Protein AF-A0A972AST6-F1 (afdb_monomer_lite)

Radius of gyration: 29.62 Å; chains: 1; bounding box: 74×37×65 Å

Sequence (84 aa):
MEINPEKFSSGFTILELLIVISIISIISAFSFPHLLNWQTSLLGRLTAQRIASDLRLAKIEALRTGATTKITFDPAQDLFIYRG

Secondary structure (DSSP, 8-state):
---------PPPPHHHHHHHHHHHHHHHHHHHHHHHHHHHHHHHHHHHHHHHHHHHHHHHHHHHHSS--B----TTTT----B-

Structure (mmCIF, N/CA/C/O backbone):
data_AF-A0A972AST6-F1
#
_entry.id   AF-A0A972AST6-F1
#
loop_
_atom_site.group_PDB
_atom_site.id
_atom_site.type_symbol
_atom_site.label_atom_id
_atom_site.label_alt_id
_atom_site.label_comp_id
_atom_site.label_asym_id
_atom_site.label_entity_id
_atom_site.label_seq_id
_atom_site.pdbx_PDB_ins_code
_atom_site.Cartn_x
_atom_site.Cartn_y
_atom_site.Cartn_z
_atom_site.occupancy
_atom_site.B_iso_or_equiv
_atom_site.auth_seq_id
_atom_site.auth_comp_id
_atom_site.auth_asym_id
_atom_site.auth_atom_id
_atom_site.pdbx_PDB_model_num
ATOM 1 N N . MET A 1 1 ? 51.370 28.753 -25.843 1.00 56.72 1 MET A N 1
ATOM 2 C CA . MET A 1 1 ? 50.364 28.140 -26.730 1.00 56.72 1 MET A CA 1
ATOM 3 C C . MET A 1 1 ? 49.577 27.169 -25.875 1.00 56.72 1 MET A C 1
ATOM 5 O O . MET A 1 1 ? 50.087 26.106 -25.555 1.00 56.72 1 MET A O 1
ATOM 9 N N . GLU A 1 2 ? 48.435 27.611 -25.360 1.00 60.88 2 GLU A N 1
ATOM 10 C CA . GLU A 1 2 ? 47.602 26.827 -24.446 1.00 60.88 2 GLU A CA 1
ATOM 11 C C . GLU A 1 2 ? 46.639 25.989 -25.293 1.00 60.88 2 GLU A C 1
ATOM 13 O O . GLU A 1 2 ? 45.874 26.533 -26.089 1.00 60.88 2 GLU A O 1
ATOM 18 N N . ILE A 1 3 ? 46.758 24.665 -25.213 1.00 71.06 3 ILE A N 1
ATOM 19 C CA . ILE A 1 3 ? 45.937 23.737 -25.994 1.00 71.06 3 ILE A CA 1
ATOM 20 C C . ILE A 1 3 ? 44.676 23.476 -25.173 1.00 71.06 3 ILE A C 1
ATOM 22 O O . ILE A 1 3 ? 44.718 22.715 -24.210 1.00 71.06 3 ILE A O 1
ATOM 26 N N . ASN A 1 4 ? 43.571 24.135 -25.519 1.00 69.88 4 ASN A N 1
ATOM 27 C CA . ASN A 1 4 ? 42.273 23.841 -24.919 1.00 69.88 4 ASN A CA 1
ATOM 28 C C . ASN A 1 4 ? 41.717 22.550 -25.540 1.00 69.88 4 ASN A C 1
ATOM 30 O O . ASN A 1 4 ? 41.486 22.525 -26.750 1.00 69.88 4 ASN A O 1
ATOM 34 N N . PRO A 1 5 ? 41.505 21.472 -24.765 1.00 67.88 5 PRO A N 1
ATOM 35 C CA . PRO A 1 5 ? 40.859 20.282 -25.289 1.00 67.88 5 PRO A CA 1
ATOM 36 C C . PRO A 1 5 ? 39.373 20.580 -25.522 1.00 67.88 5 PRO A C 1
ATOM 38 O O . PRO A 1 5 ? 38.619 20.835 -24.582 1.00 67.88 5 PRO A O 1
ATOM 41 N N . GLU A 1 6 ? 38.956 20.541 -26.785 1.00 68.44 6 GLU A N 1
ATOM 42 C CA . GLU A 1 6 ? 37.549 20.537 -27.195 1.00 68.44 6 GLU A CA 1
ATOM 43 C C . GLU A 1 6 ? 36.818 19.397 -26.460 1.00 68.44 6 GLU A C 1
ATOM 45 O O . GLU A 1 6 ? 37.101 18.211 -26.661 1.00 68.44 6 GLU A O 1
ATOM 50 N N . LYS A 1 7 ? 35.891 19.742 -25.560 1.00 68.44 7 LYS A N 1
ATOM 51 C CA . LYS A 1 7 ? 35.027 18.757 -24.899 1.00 68.44 7 LYS A CA 1
ATOM 52 C C . LYS A 1 7 ? 34.011 18.237 -25.916 1.00 68.44 7 LYS A C 1
ATOM 54 O O . LYS A 1 7 ? 33.033 18.916 -26.216 1.00 68.44 7 LYS A O 1
ATOM 59 N N . PHE A 1 8 ? 34.199 17.009 -26.391 1.00 64.25 8 PHE A N 1
ATOM 60 C CA . PHE A 1 8 ? 33.173 16.292 -27.147 1.00 64.25 8 PHE A CA 1
ATOM 61 C C . PHE A 1 8 ? 32.024 15.882 -26.221 1.00 64.25 8 PHE A C 1
ATOM 63 O O . PHE A 1 8 ? 32.060 14.839 -25.570 1.00 64.25 8 PHE A O 1
ATOM 70 N N . SER A 1 9 ? 30.981 16.702 -26.174 1.00 67.94 9 SER A N 1
ATOM 71 C CA . SER A 1 9 ? 29.691 16.304 -25.614 1.00 67.94 9 SER A CA 1
ATOM 72 C C . SER A 1 9 ? 28.973 15.419 -26.636 1.00 67.94 9 SER A C 1
ATOM 74 O O . SER A 1 9 ? 28.316 15.930 -27.541 1.00 67.94 9 SER A O 1
ATOM 76 N N . SER A 1 10 ? 29.119 14.094 -26.534 1.00 72.00 10 SER A N 1
ATOM 77 C CA . SER A 1 10 ? 28.275 13.169 -27.306 1.00 72.00 10 SER A CA 1
ATOM 78 C C . SER A 1 10 ? 26.833 13.266 -26.810 1.00 72.00 10 SER A C 1
ATOM 80 O O . SER A 1 10 ? 26.556 13.016 -25.638 1.00 72.00 10 SER A O 1
ATOM 82 N N . GLY A 1 11 ? 25.930 13.679 -27.701 1.00 72.38 11 GLY A N 1
ATOM 83 C CA . GLY A 1 11 ? 24.489 13.662 -27.467 1.00 72.38 11 GLY A CA 1
ATOM 84 C C . GLY A 1 11 ? 23.900 12.259 -27.616 1.00 72.38 11 GLY A C 1
ATOM 85 O O . GLY A 1 11 ? 24.507 11.376 -28.214 1.00 72.38 11 GLY A O 1
ATOM 86 N N . PHE A 1 12 ? 22.699 12.075 -27.073 1.00 79.44 12 PHE A N 1
ATOM 87 C CA . PHE A 1 12 ? 21.946 10.824 -27.127 1.00 79.44 12 PHE A CA 1
ATOM 88 C C . PHE A 1 12 ? 21.317 10.611 -28.512 1.00 79.44 12 PHE A C 1
ATOM 90 O O . PHE A 1 12 ? 20.715 11.524 -29.081 1.00 79.44 12 PHE A O 1
ATOM 97 N N . THR A 1 13 ? 2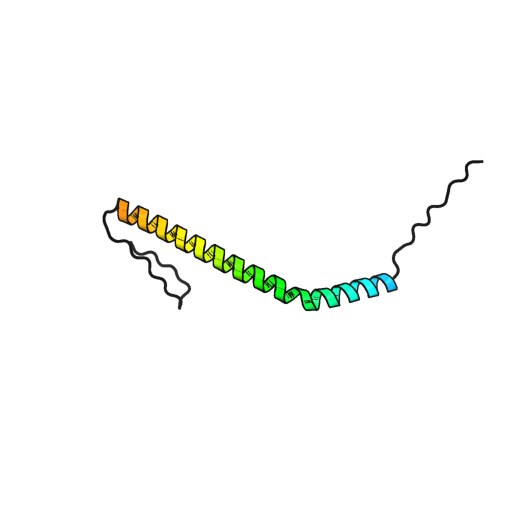1.446 9.408 -29.059 1.00 91.25 13 THR A N 1
ATOM 98 C CA . THR A 1 13 ? 20.918 9.024 -30.372 1.00 91.25 13 THR A CA 1
ATOM 99 C C . THR A 1 13 ? 19.463 8.550 -30.288 1.00 91.25 13 THR A C 1
ATOM 101 O O . THR A 1 13 ? 18.986 8.068 -29.260 1.00 91.25 13 THR A O 1
ATOM 104 N N . ILE A 1 14 ? 18.744 8.616 -31.414 1.00 93.00 14 ILE A N 1
ATOM 105 C CA . ILE A 1 14 ? 17.386 8.051 -31.528 1.00 93.00 14 ILE A CA 1
ATOM 106 C C . ILE A 1 14 ? 17.405 6.537 -31.271 1.00 93.00 14 ILE A C 1
ATOM 108 O O . ILE A 1 14 ? 16.489 6.004 -30.651 1.00 93.00 14 ILE A O 1
ATOM 112 N N . LEU A 1 15 ? 18.457 5.843 -31.716 1.00 93.75 15 LEU A N 1
ATOM 113 C CA . LEU A 1 15 ? 18.604 4.406 -31.503 1.00 93.75 15 LEU A CA 1
ATOM 114 C C . LEU A 1 15 ? 18.726 4.072 -30.012 1.00 93.75 15 LEU A C 1
ATOM 116 O O . LEU A 1 15 ? 18.054 3.160 -29.536 1.00 93.75 15 LEU A O 1
ATOM 120 N N . GLU A 1 16 ? 19.533 4.827 -29.266 1.00 93.31 16 GLU A N 1
ATOM 121 C CA . GLU A 1 16 ? 19.649 4.641 -27.819 1.00 93.31 16 GLU A CA 1
ATOM 122 C C . GLU A 1 16 ? 18.309 4.897 -27.118 1.00 93.31 16 GLU A C 1
ATOM 124 O O . GLU A 1 16 ? 17.944 4.134 -26.224 1.00 93.31 16 GLU A O 1
ATOM 129 N N . LEU A 1 17 ? 17.517 5.881 -27.566 1.00 94.31 17 LEU A N 1
ATOM 130 C CA . LEU A 1 17 ? 16.171 6.106 -27.024 1.00 94.31 17 LEU A CA 1
ATOM 131 C C . LEU A 1 17 ? 15.265 4.894 -27.236 1.00 94.31 17 LEU A C 1
ATOM 133 O O . LEU A 1 17 ? 14.597 4.457 -26.300 1.00 94.31 17 LEU A O 1
ATOM 137 N N . LEU A 1 18 ? 15.264 4.340 -28.451 1.00 96.50 18 LEU A N 1
ATOM 138 C CA . LEU A 1 18 ? 14.460 3.169 -28.801 1.00 96.50 18 LEU A CA 1
ATOM 139 C C . LEU A 1 18 ? 14.849 1.941 -27.972 1.00 96.50 18 LEU A C 1
ATOM 141 O O . LEU A 1 18 ? 13.977 1.194 -27.522 1.00 96.50 18 LEU A O 1
ATOM 145 N N . ILE A 1 19 ? 16.143 1.750 -27.720 1.00 95.81 19 ILE A N 1
ATOM 146 C CA . ILE A 1 19 ? 16.638 0.662 -26.872 1.00 95.81 19 ILE A CA 1
ATOM 147 C C . ILE A 1 19 ? 16.183 0.870 -25.422 1.00 95.81 19 ILE A C 1
ATOM 149 O O . ILE A 1 19 ? 15.647 -0.056 -24.815 1.00 95.81 19 ILE A O 1
ATOM 153 N N . VAL A 1 20 ? 16.318 2.083 -24.878 1.00 95.94 20 VAL A N 1
ATOM 154 C CA . VAL A 1 20 ? 15.918 2.393 -23.496 1.00 95.94 20 VAL A CA 1
ATOM 155 C C . VAL A 1 20 ? 14.422 2.157 -23.278 1.00 95.94 20 VAL A C 1
ATOM 157 O O . VAL A 1 20 ? 14.054 1.466 -22.328 1.00 95.94 20 VAL A O 1
ATOM 160 N N . ILE A 1 21 ? 13.549 2.654 -24.161 1.00 96.12 21 ILE A N 1
ATOM 161 C CA . ILE A 1 21 ? 12.098 2.432 -24.017 1.00 96.12 21 ILE A CA 1
ATOM 162 C C . ILE A 1 21 ? 11.719 0.954 -24.183 1.00 96.12 21 ILE A C 1
ATOM 164 O O . ILE A 1 21 ? 10.803 0.484 -23.509 1.00 96.12 21 ILE A O 1
ATOM 168 N N . SER A 1 22 ? 12.446 0.202 -25.019 1.00 96.69 22 SER A N 1
ATOM 169 C CA . SER A 1 22 ? 12.235 -1.242 -25.189 1.00 96.69 22 SER A CA 1
ATOM 170 C C . SER A 1 22 ? 12.585 -2.003 -23.910 1.00 96.69 22 SER A C 1
ATOM 172 O O . SER A 1 22 ? 11.809 -2.843 -23.456 1.00 96.69 22 SER A O 1
ATOM 174 N N . ILE A 1 23 ? 13.712 -1.664 -23.277 1.00 96.50 23 ILE A N 1
ATOM 175 C CA . ILE A 1 23 ? 14.123 -2.248 -21.994 1.00 96.50 23 ILE A CA 1
ATOM 176 C C . ILE A 1 23 ? 13.100 -1.913 -20.901 1.00 96.50 23 ILE A C 1
ATOM 178 O O . ILE A 1 23 ? 12.663 -2.810 -20.180 1.00 96.50 23 ILE A O 1
ATOM 182 N N . ILE A 1 24 ? 12.669 -0.648 -20.805 1.00 95.50 24 ILE A N 1
ATOM 183 C CA . ILE A 1 24 ? 11.648 -0.223 -19.834 1.00 95.50 24 ILE A CA 1
ATOM 184 C C . ILE A 1 24 ? 10.347 -1.003 -20.050 1.00 95.50 24 ILE A C 1
ATOM 186 O O . ILE A 1 24 ? 9.792 -1.511 -19.082 1.00 95.50 24 ILE A O 1
ATOM 190 N N . SER 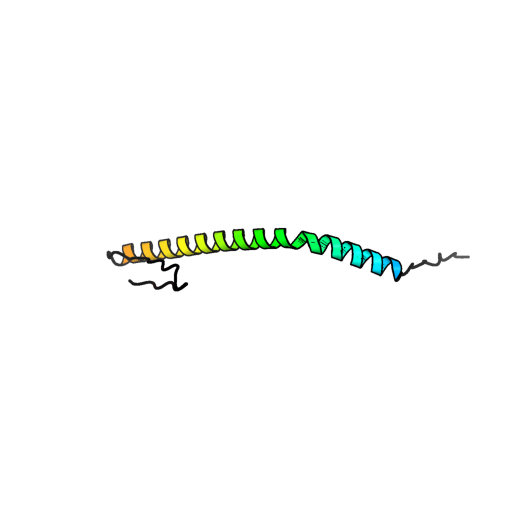A 1 25 ? 9.892 -1.167 -21.296 1.00 95.00 25 SER A N 1
ATOM 191 C CA . SER A 1 25 ? 8.668 -1.911 -21.620 1.00 95.00 25 SER A CA 1
ATOM 192 C C . SER A 1 25 ? 8.712 -3.361 -21.127 1.00 95.00 25 SER A C 1
ATOM 194 O O . SER A 1 25 ? 7.762 -3.820 -20.488 1.00 95.00 25 SER A O 1
ATOM 196 N N . ILE A 1 26 ? 9.832 -4.056 -21.350 1.00 94.31 26 ILE A N 1
ATOM 197 C CA . ILE A 1 26 ? 10.025 -5.436 -20.888 1.00 94.31 26 ILE A CA 1
ATOM 198 C C . ILE A 1 26 ? 9.989 -5.490 -19.356 1.00 94.31 26 ILE A C 1
ATOM 200 O O . ILE A 1 26 ? 9.263 -6.301 -18.789 1.00 94.31 26 ILE A O 1
ATOM 204 N N . ILE A 1 27 ? 10.718 -4.603 -18.671 1.00 93.00 27 ILE A N 1
ATOM 205 C CA . ILE A 1 27 ? 10.747 -4.560 -17.200 1.00 93.00 27 ILE A CA 1
ATOM 206 C C . ILE A 1 27 ? 9.352 -4.250 -16.636 1.00 93.00 27 ILE A C 1
ATOM 208 O O . ILE A 1 27 ? 8.895 -4.906 -15.696 1.00 93.00 27 ILE A O 1
ATOM 212 N N . SER A 1 28 ? 8.648 -3.276 -17.215 1.00 89.31 28 SER A N 1
ATOM 213 C CA . SER A 1 28 ? 7.300 -2.891 -16.796 1.00 89.31 28 SER A CA 1
ATOM 214 C C . SER A 1 28 ? 6.297 -4.036 -16.932 1.00 89.31 28 SER A C 1
ATOM 216 O O . SER A 1 28 ? 5.479 -4.211 -16.028 1.00 89.31 28 SER A O 1
ATOM 218 N N . ALA A 1 29 ? 6.391 -4.855 -17.986 1.00 87.00 29 ALA A N 1
ATOM 219 C CA . ALA A 1 29 ? 5.497 -5.998 -18.194 1.00 87.00 29 ALA A CA 1
ATOM 220 C C . ALA A 1 29 ? 5.525 -7.004 -17.026 1.00 87.00 29 ALA A C 1
ATOM 222 O O . ALA A 1 29 ? 4.493 -7.574 -16.678 1.00 87.00 29 ALA A O 1
ATOM 223 N N . PHE A 1 30 ? 6.678 -7.177 -16.371 1.00 85.75 30 PHE A N 1
ATOM 224 C CA . PHE A 1 30 ? 6.844 -8.114 -15.252 1.00 85.75 30 PHE A CA 1
ATOM 225 C C . PHE A 1 30 ? 6.783 -7.460 -13.861 1.00 85.75 30 PHE A C 1
ATOM 227 O O . PHE A 1 30 ? 6.774 -8.165 -12.854 1.00 85.75 30 PHE A O 1
ATOM 234 N N . SER A 1 31 ? 6.717 -6.128 -13.772 1.00 82.88 31 SER A N 1
ATOM 235 C CA . SER A 1 31 ? 6.763 -5.396 -12.491 1.00 82.88 31 SER A CA 1
ATOM 236 C C . SER A 1 31 ? 5.409 -5.311 -11.767 1.00 82.88 31 SER A C 1
ATOM 238 O O . SER A 1 31 ? 5.358 -5.104 -10.554 1.00 82.88 31 SER A O 1
ATOM 240 N N . PHE A 1 32 ? 4.301 -5.497 -12.489 1.00 72.69 32 PHE A N 1
ATOM 241 C CA . PHE A 1 32 ? 2.940 -5.383 -11.953 1.00 72.69 32 PHE A CA 1
ATOM 242 C C . PHE A 1 32 ? 2.593 -6.317 -10.766 1.00 72.69 32 PHE A C 1
ATOM 244 O O . PHE A 1 32 ? 2.039 -5.821 -9.780 1.00 72.69 32 PHE A O 1
ATOM 251 N N . PRO A 1 33 ? 2.925 -7.629 -10.764 1.00 72.88 33 PRO A N 1
ATOM 252 C CA . PRO A 1 33 ? 2.540 -8.526 -9.665 1.00 72.88 33 PRO A CA 1
ATOM 253 C C . PRO A 1 33 ? 3.168 -8.152 -8.314 1.00 72.88 33 PRO A C 1
ATOM 255 O O . PRO A 1 33 ? 2.569 -8.391 -7.265 1.00 72.88 33 PRO A O 1
ATOM 258 N N . HIS A 1 34 ? 4.353 -7.532 -8.310 1.00 68.19 34 HIS A N 1
ATOM 259 C CA . HIS A 1 34 ? 5.035 -7.153 -7.072 1.00 68.19 34 HIS A CA 1
ATOM 260 C C . HIS A 1 34 ? 4.314 -6.013 -6.332 1.00 68.19 34 HIS A C 1
ATOM 262 O O . HIS A 1 34 ? 4.225 -6.019 -5.104 1.00 68.19 34 HIS A O 1
ATOM 268 N N . LEU A 1 35 ? 3.733 -5.067 -7.077 1.00 68.19 35 LEU A N 1
ATOM 269 C CA . LEU A 1 35 ? 3.001 -3.931 -6.511 1.00 68.19 35 LEU A CA 1
ATOM 270 C C . LEU A 1 35 ? 1.678 -4.362 -5.855 1.00 68.19 35 LEU A C 1
ATOM 272 O O . LEU A 1 35 ? 1.328 -3.861 -4.785 1.00 68.19 35 LEU A O 1
ATOM 276 N N . LEU A 1 36 ? 0.976 -5.334 -6.445 1.00 71.06 36 LEU A N 1
ATOM 277 C CA . LEU A 1 36 ? -0.295 -5.858 -5.924 1.00 71.06 36 LEU A CA 1
ATOM 278 C C . LEU A 1 36 ? -0.135 -6.586 -4.578 1.00 71.06 36 LEU A C 1
ATOM 280 O O . LEU A 1 36 ? -0.951 -6.422 -3.664 1.00 71.06 36 LEU A O 1
ATOM 284 N N . ASN A 1 37 ? 0.945 -7.354 -4.421 1.00 69.44 37 ASN A N 1
ATOM 285 C CA . ASN A 1 37 ? 1.224 -8.082 -3.179 1.00 69.44 37 ASN A CA 1
ATOM 286 C C . ASN A 1 37 ? 1.535 -7.130 -2.009 1.00 69.44 37 ASN A C 1
ATOM 288 O O . ASN A 1 37 ? 1.126 -7.370 -0.866 1.00 69.44 37 ASN A O 1
ATOM 292 N N . TRP A 1 38 ? 2.219 -6.016 -2.283 1.00 66.44 38 TRP A N 1
ATOM 293 C CA . TRP A 1 38 ? 2.515 -5.012 -1.263 1.00 66.44 38 TRP A CA 1
ATOM 294 C C . TRP A 1 38 ? 1.256 -4.271 -0.794 1.00 66.44 38 TRP A C 1
ATOM 296 O O . TRP A 1 38 ? 1.054 -4.106 0.409 1.00 66.44 38 TRP A O 1
ATOM 306 N N . GLN A 1 39 ? 0.357 -3.908 -1.713 1.00 71.56 39 GLN A N 1
ATOM 307 C CA . GLN A 1 39 ? -0.910 -3.260 -1.357 1.00 71.56 39 GLN A CA 1
ATOM 308 C C . GLN A 1 39 ? -1.791 -4.154 -0.477 1.00 71.56 39 GLN A C 1
ATOM 310 O O . GLN A 1 39 ? -2.311 -3.700 0.542 1.00 71.56 39 GLN A O 1
ATOM 315 N N . THR A 1 40 ? -1.910 -5.437 -0.823 1.00 75.44 40 THR A N 1
ATOM 316 C CA . THR A 1 40 ? -2.760 -6.384 -0.082 1.00 75.44 40 THR A CA 1
ATOM 317 C C . THR A 1 40 ? -2.254 -6.601 1.347 1.00 75.44 40 THR A C 1
ATOM 319 O O . THR A 1 40 ? -3.029 -6.566 2.305 1.00 75.44 40 THR A O 1
ATOM 322 N N . SER A 1 41 ? -0.939 -6.766 1.517 1.00 77.31 41 SER A N 1
ATOM 323 C CA . SER A 1 41 ? -0.333 -6.927 2.846 1.00 77.31 41 SER A CA 1
ATOM 324 C C . SER A 1 41 ? -0.427 -5.658 3.703 1.00 77.31 41 SER A C 1
ATOM 326 O O . SER A 1 41 ? -0.659 -5.747 4.913 1.00 77.31 41 SER A O 1
ATOM 328 N N . LEU A 1 42 ? -0.310 -4.474 3.093 1.00 81.00 42 LEU A N 1
ATOM 329 C CA . LEU A 1 42 ? -0.494 -3.195 3.777 1.00 81.00 42 LEU A CA 1
ATOM 330 C C . LEU A 1 42 ? -1.938 -3.017 4.256 1.00 81.00 42 LEU A C 1
ATOM 332 O O . LEU A 1 42 ? -2.152 -2.716 5.431 1.00 81.00 42 LEU A O 1
ATOM 336 N N . LEU A 1 43 ? -2.915 -3.241 3.374 1.00 85.12 43 LEU A N 1
ATOM 337 C CA . LEU A 1 43 ? -4.338 -3.134 3.698 1.00 85.12 43 LEU A CA 1
ATOM 338 C C . LEU A 1 43 ? -4.723 -4.088 4.831 1.00 85.12 43 LEU A C 1
ATOM 340 O O . LEU A 1 43 ? -5.345 -3.660 5.799 1.00 85.12 43 LEU A O 1
ATOM 344 N N . GLY A 1 44 ? -4.275 -5.346 4.778 1.00 84.44 44 GLY A N 1
ATOM 345 C CA . GLY A 1 44 ? -4.516 -6.310 5.854 1.00 84.44 44 GLY A CA 1
ATOM 346 C C . GLY A 1 44 ? -3.972 -5.838 7.206 1.00 84.44 44 GLY A C 1
ATOM 347 O O . GLY A 1 44 ? -4.676 -5.896 8.217 1.00 84.44 44 GLY A O 1
ATOM 348 N N . ARG A 1 45 ? -2.743 -5.301 7.233 1.00 86.50 45 ARG A N 1
ATOM 349 C CA . ARG A 1 45 ? -2.132 -4.783 8.468 1.00 86.50 45 ARG A CA 1
ATOM 350 C C . ARG A 1 45 ? -2.875 -3.564 9.015 1.00 86.50 45 ARG A C 1
ATOM 352 O O . ARG A 1 45 ? -3.089 -3.487 10.223 1.00 86.50 45 ARG A O 1
ATOM 359 N N . LEU A 1 46 ? -3.268 -2.632 8.150 1.00 87.69 46 LEU A N 1
ATOM 360 C CA . LEU A 1 46 ? -4.012 -1.432 8.543 1.00 87.69 46 LEU A CA 1
ATOM 361 C C . LEU A 1 46 ? -5.394 -1.784 9.098 1.00 87.69 46 LEU A C 1
ATOM 363 O O . LEU A 1 46 ? -5.774 -1.281 10.154 1.00 87.69 46 LEU A O 1
ATOM 367 N N . THR A 1 47 ? -6.113 -2.69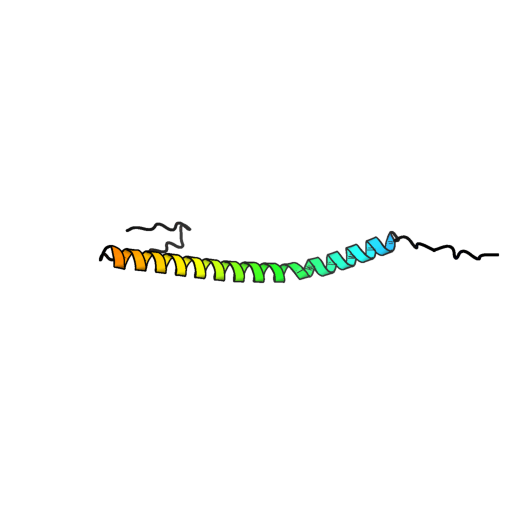9 8.447 1.00 87.38 47 THR A N 1
ATOM 368 C CA . THR A 1 47 ? -7.416 -3.177 8.922 1.00 87.38 47 THR A CA 1
ATOM 369 C C . THR A 1 47 ? -7.291 -3.866 10.278 1.00 87.38 47 THR A C 1
ATOM 371 O O . THR A 1 47 ? -8.043 -3.547 11.197 1.00 87.38 47 THR A O 1
ATOM 374 N N . ALA A 1 48 ? -6.297 -4.741 10.462 1.00 89.00 48 ALA A N 1
ATOM 375 C CA . ALA A 1 48 ? -6.051 -5.383 11.753 1.00 89.00 48 ALA A CA 1
ATOM 376 C C . ALA A 1 48 ? -5.730 -4.364 12.863 1.00 89.00 48 ALA A C 1
ATOM 378 O O . ALA A 1 48 ? -6.249 -4.471 13.976 1.00 89.00 48 ALA A O 1
ATOM 379 N N . GLN A 1 49 ? -4.911 -3.350 12.565 1.00 91.44 49 GLN A N 1
ATOM 380 C CA . GLN A 1 49 ? -4.599 -2.272 13.508 1.00 91.44 49 GLN A CA 1
ATOM 381 C C . GLN A 1 49 ? -5.836 -1.449 13.876 1.00 91.44 49 GLN A C 1
ATOM 383 O O . GLN A 1 49 ? -6.039 -1.160 15.055 1.00 91.44 49 GLN A O 1
ATOM 388 N N . ARG A 1 50 ? -6.680 -1.115 12.894 1.00 89.44 50 ARG A N 1
ATOM 389 C CA . ARG A 1 50 ? -7.937 -0.393 13.110 1.00 89.44 50 ARG A CA 1
ATOM 390 C C . ARG A 1 50 ? -8.881 -1.176 14.017 1.00 89.44 50 ARG A C 1
ATOM 392 O O . ARG A 1 50 ? -9.285 -0.655 15.049 1.00 89.44 50 ARG A O 1
ATOM 399 N N . ILE A 1 51 ? -9.118 -2.453 13.716 1.00 90.25 51 ILE A N 1
ATOM 400 C CA . ILE A 1 51 ? -9.950 -3.340 14.545 1.00 90.25 51 ILE A CA 1
ATOM 401 C C . ILE A 1 51 ? -9.408 -3.412 15.980 1.00 90.25 51 ILE A C 1
ATOM 403 O O . ILE A 1 51 ? -10.162 -3.308 16.946 1.00 90.25 51 ILE A O 1
ATOM 407 N N . ALA A 1 52 ? -8.090 -3.551 16.142 1.00 91.31 5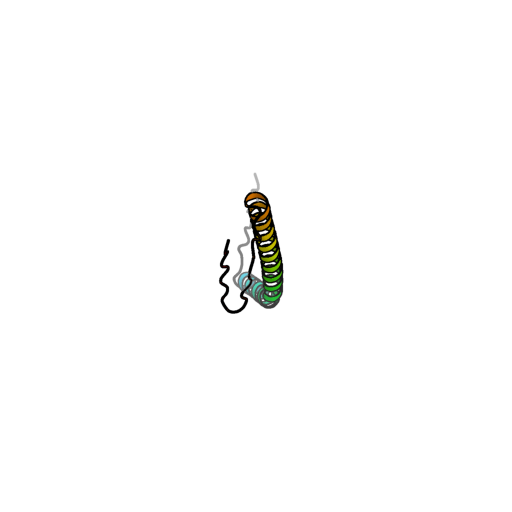2 ALA A N 1
ATOM 408 C CA . ALA A 1 52 ? -7.469 -3.596 17.462 1.00 91.31 52 ALA A CA 1
ATOM 409 C C . ALA A 1 52 ? -7.572 -2.260 18.223 1.00 91.31 52 ALA A C 1
ATOM 411 O O . ALA A 1 52 ? -7.555 -2.256 19.456 1.00 91.31 52 ALA A O 1
ATOM 412 N N . SER A 1 53 ? -7.634 -1.131 17.517 1.00 91.31 53 SER A N 1
ATOM 413 C CA . SER A 1 53 ? -7.889 0.186 18.106 1.00 91.31 53 SER A CA 1
ATOM 414 C C . SER A 1 53 ? -9.343 0.303 18.563 1.00 91.31 53 SER A C 1
ATOM 416 O O . SER A 1 53 ? -9.594 0.644 19.718 1.00 91.31 53 SER A O 1
ATOM 418 N N . ASP A 1 54 ? -10.289 -0.081 17.708 1.00 88.81 54 ASP A N 1
ATOM 419 C CA . ASP A 1 54 ? -11.724 -0.020 17.994 1.00 88.81 54 ASP A CA 1
ATOM 420 C C . ASP A 1 54 ? -12.097 -0.917 19.187 1.00 88.81 54 ASP A C 1
ATOM 422 O O . ASP A 1 54 ? -12.824 -0.492 20.085 1.00 88.81 54 ASP A O 1
ATOM 426 N N . LEU A 1 55 ? -11.511 -2.120 19.283 1.00 89.81 55 LEU A N 1
ATOM 427 C CA . LEU A 1 55 ? -11.672 -2.987 20.457 1.00 89.81 55 LEU A CA 1
ATOM 428 C C . LEU A 1 55 ? -11.140 -2.350 21.746 1.00 89.81 55 LEU A C 1
ATOM 430 O O . LEU A 1 55 ? -11.744 -2.513 22.807 1.00 89.81 55 LEU A O 1
ATOM 434 N N . ARG A 1 56 ? -9.998 -1.651 21.688 1.00 91.69 56 ARG A N 1
ATOM 435 C CA . ARG A 1 56 ? -9.442 -0.973 22.870 1.00 91.69 56 ARG A CA 1
ATOM 436 C C . ARG A 1 56 ? -10.357 0.151 23.336 1.00 91.69 56 ARG A C 1
ATOM 438 O O . ARG A 1 56 ? -10.578 0.2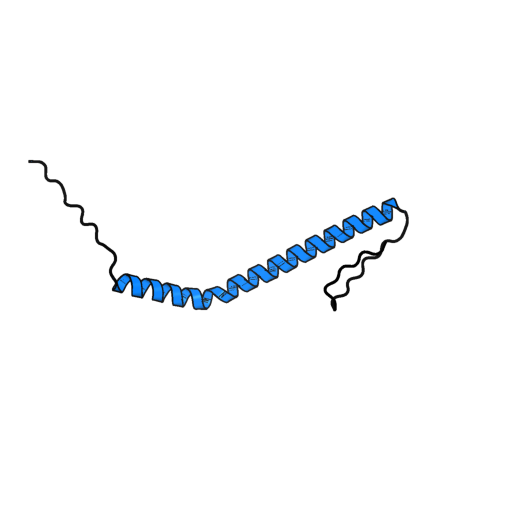64 24.539 1.00 91.69 56 ARG A O 1
ATOM 445 N N . LEU A 1 57 ? -10.902 0.933 22.407 1.00 90.00 57 LEU A N 1
ATOM 446 C CA . LEU A 1 57 ? -11.861 1.993 22.717 1.00 90.00 57 LEU A CA 1
ATOM 447 C C . LEU A 1 57 ? -13.132 1.422 23.348 1.00 90.00 57 LEU A C 1
ATOM 449 O O . LEU A 1 57 ? -13.491 1.829 24.450 1.00 90.00 57 LEU A O 1
ATOM 453 N N . ALA A 1 58 ? -13.733 0.404 22.728 1.00 88.06 58 ALA A N 1
ATOM 454 C CA . ALA A 1 58 ? -14.920 -0.256 23.267 1.00 88.06 58 ALA A CA 1
ATOM 455 C C . ALA A 1 58 ? -14.672 -0.854 24.662 1.00 88.06 58 ALA A C 1
ATOM 457 O O . ALA A 1 58 ? -15.528 -0.764 25.537 1.00 88.06 58 ALA A O 1
ATOM 458 N N . LYS A 1 59 ? -13.481 -1.419 24.909 1.00 87.62 59 LYS A N 1
ATOM 459 C CA . LYS A 1 59 ? -13.092 -1.910 26.238 1.00 87.62 59 LYS A CA 1
ATOM 460 C C . LYS A 1 59 ? -13.022 -0.781 27.267 1.00 87.62 59 LYS A C 1
ATOM 462 O O . LYS A 1 59 ? -13.504 -0.957 28.381 1.00 87.62 59 LYS A O 1
ATOM 467 N N . ILE A 1 60 ? -12.397 0.347 26.927 1.00 91.81 60 ILE A N 1
ATOM 468 C CA . ILE A 1 60 ? -12.311 1.512 27.823 1.00 91.81 60 ILE A CA 1
ATOM 469 C C . ILE A 1 60 ? -13.716 2.022 28.154 1.00 91.81 60 ILE A C 1
ATOM 471 O O . ILE A 1 60 ? -13.998 2.340 29.307 1.00 91.81 60 ILE A O 1
ATOM 475 N N . GLU A 1 61 ? -14.603 2.059 27.164 1.00 87.44 61 GLU A N 1
ATOM 476 C CA . GLU A 1 61 ? -15.973 2.526 27.341 1.00 87.44 61 GLU A CA 1
ATOM 477 C C . GLU A 1 61 ? -16.807 1.580 28.206 1.00 87.44 61 GLU A C 1
ATOM 479 O O . GLU A 1 61 ? -17.419 2.040 29.167 1.00 87.44 61 GLU A O 1
ATOM 484 N N . ALA A 1 62 ? -16.736 0.268 27.965 1.00 90.00 62 ALA A N 1
ATOM 485 C CA . ALA A 1 62 ? -17.384 -0.745 28.801 1.00 90.00 62 ALA A CA 1
ATOM 486 C C . ALA A 1 62 ? -16.917 -0.676 30.266 1.00 90.00 62 ALA A C 1
ATOM 488 O O . ALA A 1 62 ? -17.718 -0.764 31.195 1.00 90.00 62 ALA A O 1
ATOM 489 N N . LEU A 1 63 ? -15.612 -0.472 30.490 1.00 90.75 63 LEU A N 1
ATOM 490 C CA . LEU A 1 63 ? -15.056 -0.299 31.836 1.00 90.75 63 LEU A CA 1
ATOM 491 C C . LEU A 1 63 ? -15.515 1.008 32.494 1.00 90.75 63 LEU A C 1
ATOM 493 O O . LEU A 1 63 ? -15.703 1.043 33.707 1.00 90.75 63 LEU A O 1
ATOM 497 N N . ARG A 1 64 ? -15.699 2.079 31.712 1.00 89.12 64 ARG A N 1
ATOM 498 C CA . ARG A 1 64 ? -16.168 3.379 32.208 1.00 89.12 64 ARG A CA 1
ATOM 499 C C . ARG A 1 64 ? -17.652 3.357 32.577 1.00 89.12 64 ARG A C 1
ATOM 501 O O . ARG A 1 64 ? -18.029 3.975 33.567 1.00 89.12 64 ARG A O 1
ATOM 508 N N . THR A 1 65 ? -18.488 2.716 31.766 1.00 86.00 65 THR A N 1
ATOM 509 C CA . THR A 1 65 ? -19.949 2.696 31.946 1.00 86.00 65 THR A CA 1
ATOM 510 C C . THR A 1 65 ? -20.419 1.553 32.842 1.00 86.00 65 THR A C 1
ATOM 512 O O . THR A 1 65 ? -21.541 1.595 33.339 1.00 86.00 65 THR A O 1
ATOM 515 N N . GLY A 1 66 ? -19.582 0.531 33.051 1.00 84.38 66 GLY A N 1
ATOM 516 C CA . GLY A 1 66 ? -19.965 -0.699 33.747 1.00 84.38 66 GLY A CA 1
ATOM 517 C C . GLY A 1 66 ? -20.954 -1.563 32.954 1.00 84.38 66 GLY A C 1
ATOM 518 O O . GLY A 1 66 ? -21.498 -2.521 33.499 1.00 84.38 66 GLY A O 1
ATOM 519 N N . ALA A 1 67 ? -21.197 -1.231 31.682 1.00 80.25 67 ALA A N 1
ATOM 520 C CA . ALA A 1 67 ? -22.121 -1.923 30.793 1.00 80.25 67 ALA A CA 1
ATOM 521 C C . ALA A 1 67 ? -21.365 -2.696 29.702 1.00 80.25 67 ALA A C 1
ATOM 523 O O . ALA A 1 67 ? -20.216 -2.408 29.374 1.00 80.25 67 ALA A O 1
ATOM 524 N N . THR A 1 68 ? -22.012 -3.712 29.132 1.00 81.50 68 THR A N 1
ATOM 525 C CA . THR A 1 68 ? -21.407 -4.520 28.065 1.00 81.50 68 THR A CA 1
ATOM 526 C C . THR A 1 68 ? -21.479 -3.776 26.730 1.00 81.50 68 THR A C 1
ATOM 528 O O . THR A 1 68 ? -22.572 -3.560 26.217 1.00 81.50 68 THR A O 1
ATOM 531 N N . THR A 1 69 ? -20.330 -3.446 26.135 1.00 78.81 69 THR A N 1
ATOM 532 C CA . THR A 1 69 ? -20.241 -2.857 24.785 1.00 78.81 69 THR A CA 1
ATOM 533 C C . THR A 1 69 ? -20.041 -3.951 23.733 1.00 78.81 69 THR A C 1
ATOM 535 O O . THR A 1 69 ? -19.153 -4.796 23.871 1.00 78.81 69 THR A O 1
ATOM 538 N N . LYS A 1 70 ? -20.847 -3.946 22.662 1.00 79.12 70 LYS A N 1
ATOM 539 C CA . LYS A 1 70 ? -20.809 -4.962 21.596 1.00 79.12 70 LYS A CA 1
ATOM 540 C C . LYS A 1 70 ? -20.313 -4.367 20.277 1.00 79.12 70 LYS A C 1
ATOM 542 O O . LYS A 1 70 ? -20.875 -3.399 19.778 1.00 79.12 70 LYS A O 1
ATOM 547 N N . ILE A 1 71 ? -19.316 -5.007 19.667 1.00 77.12 71 ILE A N 1
ATOM 548 C CA . ILE A 1 71 ? -18.849 -4.700 18.306 1.00 77.12 71 ILE A CA 1
ATOM 549 C C . ILE A 1 71 ? -19.405 -5.771 17.365 1.00 77.12 71 ILE A C 1
ATOM 551 O O . ILE A 1 71 ? -19.205 -6.961 17.605 1.00 77.12 71 ILE A O 1
ATOM 555 N N . THR A 1 72 ? -20.129 -5.364 16.321 1.00 79.19 72 THR A N 1
ATOM 556 C CA . THR A 1 72 ? -20.689 -6.281 15.314 1.00 79.19 72 THR A CA 1
ATOM 557 C C . THR A 1 72 ? -20.040 -5.993 13.968 1.00 79.19 72 THR A C 1
ATOM 559 O O . THR A 1 72 ? -20.046 -4.851 13.519 1.00 79.19 72 THR A O 1
ATOM 562 N N . PHE A 1 73 ? -19.477 -7.025 13.343 1.00 72.25 73 PHE A N 1
ATOM 563 C CA . PHE A 1 73 ? -18.901 -6.947 12.004 1.00 72.25 73 PHE A CA 1
ATOM 564 C C . PHE A 1 73 ? -19.920 -7.511 11.014 1.00 72.25 73 PHE A C 1
ATOM 566 O O . PHE A 1 73 ? -20.232 -8.699 11.087 1.00 72.25 73 PHE A O 1
ATOM 573 N N . ASP A 1 74 ? -20.442 -6.672 10.119 1.00 70.69 74 ASP A N 1
ATOM 574 C CA . ASP A 1 74 ? -21.261 -7.117 8.990 1.00 70.69 74 ASP A CA 1
ATOM 575 C C . ASP A 1 74 ? -20.423 -7.057 7.698 1.00 70.69 74 ASP A C 1
ATOM 577 O O . ASP A 1 74 ? -20.231 -5.976 7.132 1.00 70.69 74 ASP A O 1
ATOM 581 N N . PRO A 1 75 ? -19.881 -8.197 7.230 1.00 64.25 75 PRO A N 1
ATOM 582 C CA . PRO A 1 75 ? -19.046 -8.240 6.035 1.00 64.25 75 PRO A CA 1
ATOM 583 C C . PRO A 1 75 ? -19.835 -8.028 4.732 1.00 64.25 75 PRO A C 1
ATOM 585 O O . PRO A 1 75 ? -19.214 -7.893 3.682 1.00 64.25 75 PRO A O 1
ATOM 588 N N . ALA A 1 76 ? -21.173 -8.000 4.767 1.00 60.22 76 ALA A N 1
ATOM 589 C CA . ALA A 1 76 ? -21.999 -7.835 3.573 1.00 60.22 76 ALA A CA 1
ATOM 590 C C . ALA A 1 76 ? -22.235 -6.365 3.186 1.00 60.22 76 ALA A C 1
ATOM 592 O O . ALA A 1 76 ? -22.617 -6.103 2.047 1.00 60.22 76 ALA A O 1
ATOM 593 N N . GLN A 1 77 ? -22.030 -5.411 4.104 1.00 50.16 77 GLN A N 1
ATOM 594 C CA . GLN A 1 77 ? -22.399 -4.003 3.883 1.00 50.16 77 GLN A CA 1
ATOM 595 C C . GLN A 1 77 ? -21.2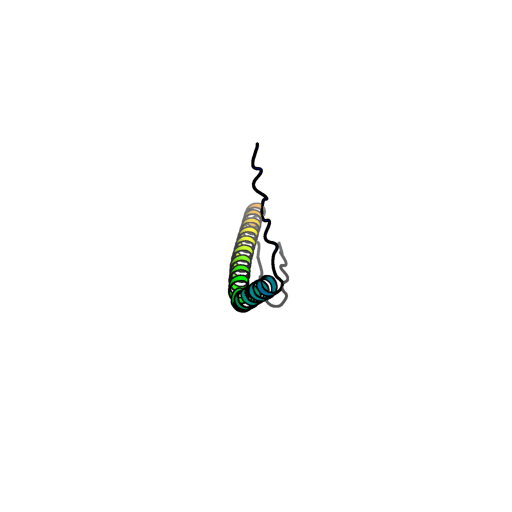47 -2.996 4.015 1.00 50.16 77 GLN A C 1
ATOM 597 O O . GLN A 1 77 ? -21.486 -1.807 3.829 1.00 50.16 77 GLN A O 1
ATOM 602 N N . ASP A 1 78 ? -20.022 -3.440 4.332 1.00 53.09 78 ASP A N 1
ATOM 603 C CA . ASP A 1 78 ? -18.854 -2.569 4.598 1.00 53.09 78 ASP A CA 1
ATOM 604 C C . ASP A 1 78 ? -19.182 -1.395 5.554 1.00 53.09 78 ASP A C 1
ATOM 606 O O . ASP A 1 78 ? -18.632 -0.297 5.471 1.00 53.09 78 ASP A O 1
ATOM 610 N N . LEU A 1 79 ? -20.137 -1.616 6.468 1.00 48.88 79 LEU A N 1
ATOM 611 C CA . LEU A 1 79 ? -20.699 -0.589 7.336 1.00 48.88 79 LEU A CA 1
ATOM 612 C C . LEU A 1 79 ? -20.424 -0.947 8.799 1.00 48.88 79 LEU A C 1
ATOM 614 O O . LEU A 1 79 ? -21.032 -1.845 9.380 1.00 48.88 79 LEU A O 1
ATOM 618 N N . PHE A 1 80 ? -19.488 -0.223 9.408 1.00 53.41 80 PHE A N 1
ATOM 619 C CA . PHE A 1 80 ? -19.182 -0.326 10.832 1.00 53.41 80 PHE A CA 1
ATOM 620 C C . PHE A 1 80 ? -20.154 0.539 11.643 1.00 53.41 80 PHE A C 1
ATOM 622 O O . PHE A 1 80 ? -20.006 1.759 11.685 1.00 53.41 80 PHE A O 1
ATOM 629 N N . ILE A 1 81 ? -21.133 -0.078 12.314 1.00 54.19 81 ILE A N 1
ATOM 630 C CA . ILE A 1 81 ? -22.020 0.623 13.256 1.00 54.19 81 ILE A CA 1
ATOM 631 C C . ILE A 1 81 ? -21.640 0.240 14.690 1.00 54.19 81 ILE A C 1
ATOM 633 O O . ILE A 1 81 ? -21.878 -0.881 15.140 1.00 54.19 81 ILE A O 1
ATOM 637 N N . TYR A 1 82 ? -21.077 1.200 15.424 1.00 47.75 82 TYR A N 1
ATOM 638 C CA . TYR A 1 82 ? -20.955 1.145 16.879 1.00 47.75 82 TYR A CA 1
ATOM 639 C C . TYR A 1 82 ? -22.348 1.308 17.511 1.00 47.75 82 TYR A C 1
ATOM 641 O O . TYR A 1 82 ? -23.038 2.288 17.230 1.00 47.75 82 TYR A O 1
ATOM 649 N N . ARG A 1 83 ? -22.777 0.359 18.353 1.00 55.09 83 ARG A N 1
ATOM 650 C CA . ARG A 1 83 ? -23.945 0.517 19.234 1.00 55.09 83 ARG A CA 1
ATOM 651 C C . ARG A 1 83 ? -23.504 0.304 20.680 1.00 55.09 83 ARG A C 1
ATOM 653 O O . ARG A 1 83 ? -23.268 -0.835 21.087 1.00 55.09 83 ARG A O 1
ATOM 660 N N . GLY A 1 84 ? -23.359 1.418 21.393 1.00 42.19 84 GLY A N 1
ATOM 661 C CA . GLY A 1 84 ? -23.368 1.479 22.854 1.00 42.19 84 GLY A CA 1
ATOM 662 C C . GLY A 1 84 ? -24.791 1.525 23.388 1.00 42.19 84 GLY A C 1
ATOM 663 O O . GLY A 1 84 ? -25.681 1.988 22.635 1.00 42.19 84 GLY A O 1
#

Foldseek 3Di:
DDDDDDDPPDDDDPVNVVVVVVVVVVVVVPCVVVVVVVVVVVVVVVVVVVVVVVVVVQVVVCVVVVHHWDWDDDPVPPDTDGDD

pLDDT: mean 79.25, std 13.84, range [42.19, 96.69]